Protein AF-A0A2H5W3B0-F1 (afdb_monomer)

Foldseek 3Di:
DDCQVVDPDGPPVVVCVPPVVLVVQLVAPFADCCVVVPDTPVLFADPVADDADVRGPDPPQHSQVSVCVVVVVLDDDAPFAQVCCRPVHDVLAADHSHDNAPPRGPDNAPLVSLCVQQPCDPPGRNDDVPDPDDCVDPVCSNPCVFLVPCSHHNPDNRVND

Solvent-accessible surface area (backbone atoms only — not comparable to full-atom values): 9654 Å² total; per-residue (Å²): 137,68,77,66,80,76,46,98,47,55,82,65,62,50,57,38,76,76,42,52,67,58,50,53,27,54,67,33,88,26,50,56,49,46,93,77,66,76,44,56,71,66,77,51,29,37,92,89,59,58,96,42,80,90,19,37,43,54,71,93,64,42,87,48,40,53,55,34,74,76,44,52,92,64,53,68,91,42,84,33,65,32,61,56,57,77,76,70,26,61,64,74,54,29,36,80,54,25,15,88,16,75,87,16,25,73,41,84,42,72,42,64,51,50,46,75,50,40,42,96,54,85,89,44,83,50,37,64,87,84,57,96,65,60,65,89,41,78,89,48,36,58,52,62,79,65,27,72,26,59,69,31,23,80,84,47,59,61,28,46,96

Mean predicted aligned error: 6.57 Å

pLDDT: mean 85.65, std 12.31, range [42.22, 97.88]

Sequence (161 aa):
MVIEDLLVKRMPELCYQCHGEIRQDFAKPFRHRVHEGGMSCTTCHDAHGGFNVAQTREVLGGTDAICVKCHTDKQGPFVFEHVPVKLEGCATCHVPHGSNNPRLLTRPSVHLLCLECHTDTPGILGTEPPAFHDIRQPRFQNCTTCHVRIHGSNVNRFFFQ

Nearest PDB structures (foldseek):
  6r2q-assembly1_A  TM=8.144E-01  e=1.693E-10  Shewanella baltica

Secondary structure (DSSP, 8-state):
--GGGGSSS-TTHHHHTT-HHHHHHTTSSEE-STTTTS--HHHHB-TT--SSGGGBS-GGG-TTHHHHTT-GGG-S--SB--HHHHHT-GGGTB-SSEESSGGGBSSSSHHHHHTTT--SSTTSTT--TTPSS-TTSGGGS-GGGT-TTTT-BSS-GGGT-

Radius of gyration: 18.66 Å; Cα contacts (8 Å, |Δi|>4): 198; chains: 1; bounding box: 33×34×56 Å

Structure (mmCIF, N/CA/C/O backbone):
data_AF-A0A2H5W3B0-F1
#
_entry.id   AF-A0A2H5W3B0-F1
#
loop_
_atom_site.group_PDB
_atom_site.id
_atom_site.type_symbol
_atom_site.label_atom_id
_atom_site.label_alt_id
_atom_site.label_comp_id
_atom_site.label_asym_id
_atom_site.label_entity_id
_atom_site.label_seq_id
_atom_site.pdbx_PDB_ins_code
_atom_site.Cartn_x
_atom_site.Cartn_y
_atom_site.Cartn_z
_atom_site.occupancy
_atom_site.B_iso_or_equiv
_atom_site.auth_seq_id
_atom_site.auth_comp_id
_atom_site.auth_asym_id
_atom_site.auth_atom_id
_atom_site.pdbx_PDB_model_num
ATOM 1 N N . MET A 1 1 ? -7.479 -21.906 25.446 1.00 42.22 1 MET A N 1
ATOM 2 C CA . MET A 1 1 ? -7.776 -20.686 26.220 1.00 42.22 1 MET A CA 1
ATOM 3 C C . MET A 1 1 ? -7.529 -19.519 25.284 1.00 42.22 1 MET A C 1
ATOM 5 O O . MET A 1 1 ? -6.376 -19.241 24.980 1.00 42.22 1 MET A O 1
ATOM 9 N N . VAL A 1 2 ? -8.588 -18.986 24.679 1.00 50.22 2 VAL A N 1
ATOM 10 C CA . VAL A 1 2 ? -8.471 -17.960 23.635 1.00 50.22 2 VAL A CA 1
ATOM 11 C C . VAL A 1 2 ? -8.391 -16.610 24.344 1.00 50.22 2 VAL A C 1
ATOM 13 O O . VAL A 1 2 ? -9.203 -16.319 25.212 1.00 50.22 2 VAL A O 1
ATOM 16 N N . ILE A 1 3 ? -7.379 -15.807 24.023 1.00 57.47 3 ILE A N 1
ATOM 17 C CA . ILE A 1 3 ? -7.065 -14.524 24.687 1.00 57.47 3 ILE A CA 1
ATOM 18 C C . ILE A 1 3 ? -8.236 -13.514 24.571 1.00 57.47 3 ILE A C 1
ATOM 20 O O . ILE A 1 3 ? -8.322 -12.552 25.329 1.00 57.47 3 ILE A O 1
ATOM 24 N N . GLU A 1 4 ? -9.182 -13.780 23.669 1.00 57.41 4 GLU A N 1
ATOM 25 C CA . GLU A 1 4 ? -10.408 -13.015 23.417 1.00 57.41 4 GLU A CA 1
ATOM 26 C C . GLU A 1 4 ? -11.339 -12.889 24.635 1.00 57.41 4 GLU A C 1
ATOM 28 O O . GLU A 1 4 ? -12.074 -11.907 24.721 1.00 57.41 4 GLU A O 1
ATOM 33 N N . ASP A 1 5 ? -11.284 -13.824 25.590 1.00 64.94 5 ASP A N 1
ATOM 34 C CA . ASP A 1 5 ? -12.153 -13.816 26.780 1.00 64.94 5 ASP A CA 1
ATOM 35 C C . ASP A 1 5 ? -11.631 -12.916 27.921 1.00 64.94 5 ASP A C 1
ATOM 37 O O . ASP A 1 5 ? -12.316 -12.726 28.925 1.00 64.94 5 ASP A O 1
ATOM 41 N N . LEU A 1 6 ? -10.429 -12.342 27.779 1.00 80.75 6 LEU A N 1
ATOM 42 C CA . LEU A 1 6 ? -9.831 -11.418 28.757 1.00 80.75 6 LEU A CA 1
ATOM 43 C C . LEU A 1 6 ? -10.039 -9.938 28.396 1.00 80.75 6 LEU A C 1
ATOM 45 O O . LEU A 1 6 ? -9.677 -9.053 29.173 1.00 80.75 6 LEU A O 1
ATOM 49 N N . LEU A 1 7 ? -10.602 -9.650 27.221 1.00 85.19 7 LEU A N 1
ATOM 50 C CA . LEU A 1 7 ? -10.849 -8.287 26.762 1.00 85.19 7 LEU A CA 1
ATOM 51 C C . LEU A 1 7 ? -12.223 -7.789 27.229 1.00 85.19 7 LEU A C 1
ATOM 53 O O . LEU A 1 7 ? -13.221 -8.499 27.139 1.00 85.19 7 LEU A O 1
ATOM 57 N N . VAL A 1 8 ? -12.303 -6.518 27.642 1.00 88.44 8 VAL A N 1
ATOM 58 C CA . VAL A 1 8 ? -13.574 -5.877 28.050 1.00 88.44 8 VAL A CA 1
ATOM 59 C C . VAL A 1 8 ? -14.606 -5.803 26.916 1.00 88.44 8 VAL A C 1
ATOM 61 O O . VAL A 1 8 ? -15.801 -5.668 27.170 1.00 88.44 8 VAL A O 1
ATOM 64 N N . LYS A 1 9 ? -14.148 -5.884 25.662 1.00 91.62 9 LYS A N 1
ATOM 65 C CA . LYS A 1 9 ? -14.953 -6.045 24.448 1.00 91.62 9 L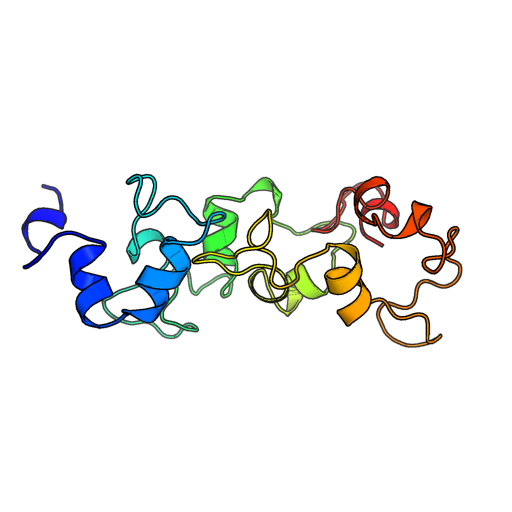YS A CA 1
ATOM 66 C C . LYS A 1 9 ? -14.180 -6.880 23.440 1.00 91.62 9 LYS A C 1
ATOM 68 O O . LYS A 1 9 ? -12.952 -6.856 23.422 1.00 91.62 9 LYS A O 1
ATOM 73 N N . ARG A 1 10 ? -14.906 -7.563 22.558 1.00 90.94 10 ARG A N 1
ATOM 74 C CA . ARG A 1 10 ? -14.300 -8.287 21.441 1.00 90.94 10 ARG A CA 1
ATOM 75 C C . ARG A 1 10 ? -13.762 -7.320 20.387 1.00 90.94 10 ARG A C 1
ATOM 77 O O . ARG A 1 10 ? -14.147 -6.151 20.325 1.00 90.94 10 ARG A O 1
ATOM 84 N N . MET A 1 11 ? -12.811 -7.809 19.603 1.00 90.12 11 MET A N 1
ATOM 85 C CA . MET A 1 11 ? -12.313 -7.103 18.432 1.00 90.12 11 MET A CA 1
ATOM 86 C C . MET A 1 11 ? -13.235 -7.373 17.235 1.00 90.12 11 MET A C 1
ATOM 88 O O . MET A 1 11 ? -13.695 -8.507 17.097 1.00 90.12 11 MET A O 1
ATOM 92 N N . PRO A 1 12 ? -13.436 -6.382 16.347 1.00 94.31 12 PRO A N 1
ATOM 93 C CA . PRO A 1 12 ? -12.766 -5.074 16.305 1.00 94.31 12 PRO A CA 1
ATOM 94 C C . PRO A 1 12 ? -13.421 -3.968 17.161 1.00 94.31 12 PRO A C 1
ATOM 96 O O . PRO A 1 12 ? -12.887 -2.858 17.227 1.00 94.31 12 PRO A O 1
ATOM 99 N N . GLU A 1 13 ? -14.540 -4.238 17.840 1.00 94.75 13 GLU A N 1
ATOM 100 C CA . GLU A 1 13 ? -15.343 -3.234 18.557 1.00 94.75 13 GLU A CA 1
ATOM 101 C C . GLU A 1 13 ? -14.554 -2.497 19.638 1.00 94.75 13 GLU A C 1
ATOM 103 O O . GLU A 1 13 ? -14.732 -1.289 19.787 1.00 94.75 13 GLU A O 1
ATOM 108 N N . LEU A 1 14 ? -13.677 -3.198 20.365 1.00 93.88 14 LEU A N 1
ATOM 109 C CA . LEU A 1 14 ? -12.778 -2.591 21.351 1.00 93.88 14 LEU A CA 1
ATOM 110 C C . LEU A 1 14 ? -11.894 -1.504 20.721 1.00 93.88 14 LEU A C 1
ATOM 112 O O . LEU A 1 14 ? -11.807 -0.391 21.232 1.00 93.88 14 LEU A O 1
ATOM 116 N N . CYS A 1 15 ? -11.267 -1.809 19.583 1.00 93.62 15 CYS A N 1
ATOM 117 C CA . CYS A 1 15 ? -10.349 -0.899 18.899 1.00 93.62 15 CYS A CA 1
ATOM 118 C C . CYS A 1 15 ? -11.093 0.317 18.328 1.00 93.62 15 CYS A C 1
ATOM 120 O O . CYS A 1 15 ? -10.611 1.447 18.406 1.00 93.62 15 CYS A O 1
ATOM 122 N N . TYR A 1 16 ? -12.295 0.102 17.791 1.00 96.06 16 TYR A N 1
ATOM 123 C CA . TYR A 1 16 ? -13.116 1.159 17.199 1.00 96.06 16 TYR A CA 1
ATOM 124 C C . TYR A 1 16 ? -13.683 2.165 18.199 1.00 96.06 16 TYR A C 1
ATOM 126 O O . TYR A 1 16 ? -14.189 3.200 17.770 1.00 96.06 16 TYR A O 1
ATOM 134 N N . GLN A 1 17 ? -13.590 1.912 19.508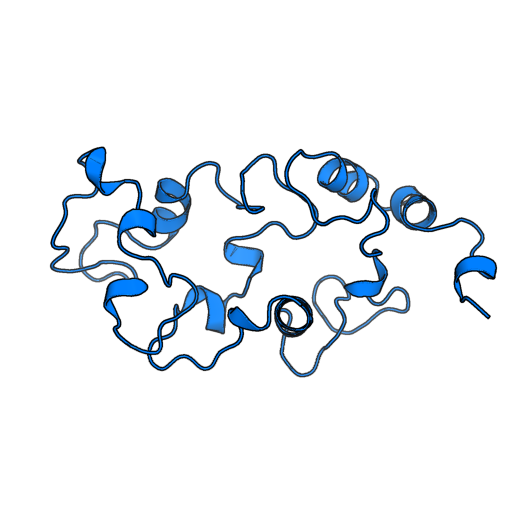 1.00 95.25 17 GLN A N 1
ATOM 135 C CA . GLN A 1 17 ? -13.969 2.916 20.507 1.00 95.25 17 GLN A CA 1
ATOM 136 C C . GLN A 1 17 ? -13.103 4.177 20.410 1.00 95.25 17 GLN A C 1
ATOM 138 O O . GLN A 1 17 ? -13.598 5.267 20.682 1.00 95.25 17 GLN A O 1
ATOM 143 N N . CYS A 1 18 ? -11.845 4.020 19.989 1.00 95.25 18 CYS A N 1
ATOM 144 C CA . CYS A 1 18 ? -10.907 5.122 19.783 1.00 95.25 18 CYS A CA 1
ATOM 145 C C . CYS A 1 18 ? -10.569 5.309 18.294 1.00 95.25 18 CYS A C 1
ATOM 147 O O . CYS A 1 18 ? -10.513 6.433 17.807 1.00 95.25 18 CYS A O 1
ATOM 149 N N . HIS A 1 19 ? -10.397 4.220 17.537 1.00 94.69 19 HIS A N 1
ATOM 150 C CA . HIS A 1 19 ? -10.016 4.253 16.119 1.00 94.69 19 HIS A CA 1
ATOM 151 C C . HIS A 1 19 ? -11.238 4.300 15.186 1.00 94.69 19 HIS A C 1
ATOM 153 O O . HIS A 1 19 ? -11.446 3.417 14.350 1.00 94.69 19 HIS A O 1
ATOM 159 N N . GLY A 1 20 ? -12.070 5.334 15.345 1.00 95.69 20 GLY A N 1
ATOM 160 C CA . GLY A 1 20 ? -13.316 5.501 14.586 1.00 95.69 20 GLY A CA 1
ATOM 161 C C . GLY A 1 20 ? -13.115 5.664 13.074 1.00 95.69 20 GLY A C 1
ATOM 162 O O . GLY A 1 20 ? -13.915 5.155 12.294 1.00 95.69 20 GLY A O 1
ATOM 163 N N . GLU A 1 21 ? -12.026 6.299 12.645 1.00 95.38 21 GLU A N 1
ATOM 164 C CA . GLU A 1 21 ? -11.680 6.446 11.221 1.00 95.38 21 GLU A CA 1
ATOM 165 C C . GLU A 1 21 ? -11.365 5.090 10.575 1.00 95.38 21 GLU A C 1
ATOM 167 O O . GLU A 1 21 ? -11.856 4.771 9.495 1.00 95.38 21 GLU A O 1
ATOM 172 N N . ILE A 1 22 ? -10.649 4.219 11.293 1.00 96.31 22 ILE A N 1
ATOM 173 C CA . ILE A 1 22 ? -10.324 2.870 10.814 1.00 96.31 22 ILE A CA 1
ATOM 174 C C . ILE A 1 22 ? -11.592 2.026 10.655 1.00 96.31 22 ILE A C 1
ATOM 176 O O . ILE A 1 22 ? -11.704 1.234 9.719 1.00 96.31 22 ILE A O 1
ATOM 180 N N . ARG A 1 23 ? -12.603 2.232 11.511 1.00 96.44 23 ARG A N 1
ATOM 181 C CA . ARG A 1 23 ? -13.928 1.621 11.322 1.00 96.44 23 ARG A CA 1
ATOM 182 C C . ARG A 1 23 ? -14.543 2.003 9.976 1.00 96.44 23 ARG A C 1
ATOM 184 O O . ARG A 1 23 ? -15.166 1.154 9.343 1.00 96.44 23 ARG A O 1
ATOM 191 N N . GLN A 1 24 ? -14.385 3.256 9.551 1.00 96.38 24 GLN A N 1
ATOM 192 C CA . GLN A 1 24 ? -14.883 3.727 8.259 1.00 96.38 24 GLN A CA 1
ATOM 193 C C . GLN A 1 24 ? -14.078 3.138 7.098 1.00 96.38 24 GLN A C 1
ATOM 195 O O . GLN A 1 24 ? -14.671 2.754 6.093 1.00 96.38 24 GLN A O 1
ATOM 200 N N . ASP A 1 25 ? -12.760 2.985 7.241 1.00 96.88 25 ASP A N 1
ATOM 201 C CA . ASP A 1 25 ? -11.936 2.315 6.230 1.00 96.88 25 ASP A CA 1
ATOM 202 C C . ASP A 1 25 ? -12.377 0.869 6.003 1.00 96.88 25 ASP A C 1
ATOM 204 O O . ASP A 1 25 ? -12.608 0.468 4.864 1.00 96.88 25 ASP A O 1
ATOM 208 N N . PHE A 1 26 ? -12.606 0.107 7.074 1.00 97.00 26 PHE A N 1
ATOM 209 C CA . PHE A 1 26 ? -13.152 -1.247 6.967 1.00 97.00 26 PHE A CA 1
ATOM 210 C C . PHE A 1 26 ? -14.638 -1.283 6.565 1.00 97.00 26 PHE A C 1
ATOM 212 O O . PHE A 1 26 ? -15.172 -2.357 6.329 1.00 97.00 26 PHE A O 1
ATOM 219 N N . ALA A 1 27 ? -15.332 -0.152 6.437 1.00 95.88 27 ALA A N 1
ATOM 220 C CA . ALA A 1 27 ? -16.662 -0.121 5.823 1.00 95.88 27 ALA A CA 1
ATOM 221 C C . ALA A 1 27 ? -16.601 0.003 4.285 1.00 95.88 27 ALA A C 1
ATOM 223 O O . ALA A 1 27 ? -17.609 -0.214 3.610 1.00 95.88 27 ALA A O 1
ATOM 224 N N . LYS A 1 28 ? -15.431 0.325 3.713 1.00 97.19 28 LYS A N 1
ATOM 225 C CA . LYS A 1 28 ? -15.229 0.478 2.263 1.00 97.19 28 LYS A CA 1
ATOM 226 C C . LYS A 1 28 ? -15.325 -0.870 1.529 1.00 97.19 28 LYS A C 1
ATOM 228 O O . LYS A 1 28 ? -15.088 -1.921 2.135 1.00 97.19 28 LYS A O 1
ATOM 233 N N . PRO A 1 29 ? -15.668 -0.872 0.224 1.00 96.62 29 PRO A N 1
ATOM 234 C CA . PRO A 1 29 ? -15.929 -2.100 -0.533 1.00 96.62 29 PRO A CA 1
ATOM 235 C C . PRO A 1 29 ? -14.706 -3.010 -0.685 1.00 96.62 29 PRO A C 1
ATOM 237 O O . PRO A 1 29 ? -14.857 -4.230 -0.695 1.00 96.62 29 PRO A O 1
ATOM 240 N N . PHE A 1 30 ? -13.500 -2.445 -0.782 1.00 97.75 30 PHE A N 1
ATOM 241 C CA . PHE A 1 30 ? -12.261 -3.214 -0.825 1.00 97.75 30 PHE A CA 1
ATOM 242 C C . PHE A 1 30 ? -11.539 -3.030 0.500 1.00 97.75 30 PHE A C 1
ATOM 244 O O . PHE A 1 30 ? -11.162 -1.917 0.849 1.00 97.75 30 PHE A O 1
ATOM 251 N N . ARG A 1 31 ? -11.363 -4.118 1.244 1.00 97.25 31 ARG A N 1
ATOM 252 C CA . ARG A 1 31 ? -10.763 -4.132 2.583 1.00 97.25 31 ARG A CA 1
ATOM 253 C C . ARG A 1 31 ? -10.156 -5.494 2.874 1.00 97.25 31 ARG A C 1
ATOM 255 O O . ARG A 1 31 ? -10.553 -6.495 2.269 1.00 97.25 31 ARG A O 1
ATOM 262 N N . HIS A 1 32 ? -9.243 -5.541 3.833 1.00 96.19 32 HIS A N 1
ATOM 263 C CA . HIS A 1 32 ? -8.917 -6.807 4.474 1.00 96.19 32 HIS A CA 1
ATOM 264 C C . HIS A 1 32 ? -10.096 -7.297 5.328 1.00 96.19 32 HIS A C 1
ATOM 266 O O . HIS A 1 32 ? -10.890 -6.505 5.836 1.00 96.19 32 HIS A O 1
ATOM 272 N N . ARG A 1 33 ? -10.223 -8.620 5.468 1.00 94.38 33 ARG A N 1
ATOM 273 C CA . ARG A 1 33 ? -11.433 -9.289 5.972 1.00 94.38 33 ARG A CA 1
ATOM 274 C C . ARG A 1 33 ? -11.555 -9.285 7.504 1.00 94.38 33 ARG A C 1
ATOM 276 O O . ARG A 1 33 ? -11.653 -10.347 8.117 1.00 94.38 33 ARG A O 1
ATOM 283 N N . VAL A 1 34 ? -11.490 -8.107 8.128 1.00 95.31 34 VAL A N 1
ATOM 284 C CA . VAL A 1 34 ? -11.598 -7.959 9.592 1.00 95.31 34 VAL A CA 1
ATOM 285 C C . VAL A 1 34 ? -13.039 -8.136 10.074 1.00 95.31 34 VAL A C 1
ATOM 287 O O . VAL A 1 34 ? -13.271 -8.843 11.048 1.00 95.31 34 VAL A O 1
ATOM 290 N N . HIS A 1 35 ? -14.024 -7.550 9.385 1.00 93.56 35 HIS A N 1
ATOM 291 C CA . HIS A 1 35 ? -15.442 -7.675 9.771 1.00 93.56 35 HIS A CA 1
ATOM 292 C C . HIS A 1 35 ? -15.995 -9.081 9.543 1.00 93.56 35 HIS A C 1
ATOM 294 O O . HIS A 1 35 ? -16.926 -9.501 10.218 1.00 93.56 35 HIS A O 1
ATOM 300 N N . GLU A 1 36 ? -15.404 -9.819 8.608 1.00 94.00 36 GLU A N 1
ATOM 301 C CA . GLU A 1 36 ? -15.755 -11.200 8.292 1.00 94.00 36 GLU A CA 1
ATOM 302 C C . GLU A 1 36 ? -15.014 -12.223 9.176 1.00 94.00 36 GLU A C 1
ATOM 304 O O . GLU A 1 36 ? -15.171 -13.423 8.969 1.00 94.00 36 GLU A O 1
ATOM 309 N N . GLY A 1 37 ? -14.182 -11.776 10.127 1.00 91.75 37 GLY A N 1
ATOM 310 C CA . GLY A 1 37 ? -13.424 -12.654 11.027 1.00 91.75 37 GLY A CA 1
ATOM 311 C C . GLY A 1 37 ? -12.261 -13.405 10.367 1.00 91.75 37 GLY A C 1
ATOM 312 O O . GLY A 1 37 ? -11.712 -14.329 10.959 1.00 91.75 37 GLY A O 1
ATOM 313 N N . GLY A 1 38 ? -11.860 -13.025 9.150 1.00 91.88 38 GLY A N 1
ATOM 314 C CA . GLY A 1 38 ? -10.705 -13.616 8.464 1.00 91.88 38 GLY A CA 1
ATOM 315 C C . GLY A 1 38 ? -9.359 -13.159 9.034 1.00 91.88 38 GLY A C 1
ATOM 316 O O . GLY A 1 38 ? -8.343 -13.811 8.811 1.00 91.88 38 GLY A O 1
ATOM 317 N N . MET A 1 39 ? -9.346 -12.039 9.757 1.00 92.69 39 MET A N 1
ATOM 318 C CA . MET A 1 39 ? -8.204 -11.535 10.520 1.00 92.69 39 MET A CA 1
ATOM 319 C C . MET A 1 39 ? -8.664 -10.532 11.582 1.00 92.69 39 MET A C 1
ATOM 321 O O . MET A 1 39 ? -9.823 -10.125 11.602 1.00 92.69 39 MET A O 1
ATOM 325 N N . SER A 1 40 ? -7.749 -10.106 12.448 1.00 93.62 40 SER A N 1
ATOM 326 C CA . SER A 1 40 ? -8.014 -9.116 13.494 1.00 93.62 40 SER A CA 1
ATOM 327 C C . SER A 1 40 ? -6.986 -7.983 13.446 1.00 93.62 40 SER A C 1
ATOM 329 O O . SER A 1 40 ? -5.947 -8.099 12.797 1.00 93.62 40 SER A O 1
ATOM 331 N N . CYS A 1 41 ? -7.231 -6.887 14.167 1.00 93.62 41 CYS A N 1
ATOM 332 C CA . CYS A 1 41 ? -6.293 -5.760 14.226 1.00 93.62 41 CYS A CA 1
ATOM 333 C C . CYS A 1 41 ? -4.900 -6.197 14.719 1.00 93.62 41 CYS A C 1
ATOM 335 O O . CYS A 1 41 ? -3.885 -5.702 14.237 1.00 93.62 41 CYS A O 1
ATOM 337 N N . THR A 1 42 ? -4.841 -7.160 15.645 1.00 91.88 42 THR A N 1
ATOM 338 C CA . THR A 1 42 ? -3.598 -7.657 16.249 1.00 91.88 42 THR A CA 1
ATOM 339 C C . THR A 1 42 ? -2.865 -8.663 15.374 1.00 91.88 42 THR A C 1
ATOM 341 O O . THR A 1 42 ? -1.733 -9.024 15.690 1.00 91.88 42 THR A O 1
ATOM 344 N N . THR A 1 43 ? -3.466 -9.087 14.257 1.00 91.88 43 THR A N 1
ATOM 345 C CA . THR A 1 43 ? -2.756 -9.819 13.207 1.00 91.88 43 THR A CA 1
ATOM 346 C C . THR A 1 43 ? -1.651 -8.946 12.613 1.00 91.88 43 THR A C 1
ATOM 348 O O . THR A 1 43 ? -0.553 -9.443 12.391 1.00 91.88 43 THR A O 1
ATOM 351 N N . CYS A 1 44 ? -1.911 -7.647 12.420 1.00 91.44 44 CYS A N 1
ATOM 352 C CA . CYS A 1 44 ? -0.941 -6.704 11.862 1.00 91.44 44 CYS A CA 1
ATOM 353 C C . CYS A 1 44 ? -0.300 -5.790 12.911 1.00 91.44 44 CYS A C 1
ATOM 355 O O . CYS A 1 44 ? 0.868 -5.447 12.758 1.00 91.44 44 CYS A O 1
ATOM 357 N N . HIS A 1 45 ? -1.020 -5.411 13.969 1.00 92.25 45 HIS A N 1
ATOM 358 C CA . HIS A 1 45 ? -0.549 -4.466 14.986 1.00 92.25 45 HIS A CA 1
ATOM 359 C C . HIS A 1 45 ? -0.185 -5.143 16.312 1.00 92.25 45 HIS A C 1
ATOM 361 O O . HIS A 1 45 ? -0.745 -6.176 16.684 1.00 92.25 45 HIS A O 1
ATOM 367 N N . ASP A 1 46 ? 0.740 -4.538 17.051 1.00 90.31 46 ASP A N 1
ATOM 368 C CA . ASP A 1 46 ? 1.002 -4.857 18.447 1.00 90.31 46 ASP A CA 1
ATOM 369 C C . ASP A 1 46 ? 0.313 -3.839 19.362 1.00 90.31 46 ASP A C 1
ATOM 371 O O . ASP A 1 46 ? 0.747 -2.697 19.494 1.00 90.31 46 ASP A O 1
ATOM 375 N N . ALA A 1 47 ? -0.774 -4.263 20.008 1.00 89.31 47 ALA A N 1
ATOM 376 C CA . ALA A 1 47 ? -1.548 -3.416 20.914 1.00 89.31 47 ALA A CA 1
ATOM 377 C C . ALA A 1 47 ? -0.794 -3.053 22.208 1.00 89.31 47 ALA A C 1
ATOM 379 O O . ALA A 1 47 ? -1.208 -2.131 22.907 1.00 89.31 47 ALA A O 1
ATOM 380 N N . HIS A 1 48 ? 0.301 -3.750 22.534 1.00 89.00 48 HIS A N 1
ATOM 381 C CA . HIS A 1 48 ? 1.163 -3.401 23.667 1.00 89.00 48 HIS A CA 1
ATOM 382 C C . HIS A 1 48 ? 2.250 -2.383 23.292 1.00 89.00 48 HIS A C 1
ATOM 384 O O . HIS A 1 48 ? 3.051 -1.993 24.141 1.00 89.00 48 HIS A O 1
ATOM 390 N N . GLY A 1 49 ? 2.249 -1.921 22.039 1.00 79.88 49 GLY A N 1
ATOM 391 C CA . GLY A 1 49 ? 3.217 -0.975 21.513 1.00 79.88 49 GLY A CA 1
ATOM 392 C C . GLY A 1 49 ? 4.432 -1.650 20.879 1.00 79.88 49 GLY A C 1
ATOM 393 O O . GLY A 1 49 ? 4.742 -2.815 21.111 1.00 79.88 49 GLY A O 1
ATOM 394 N N . GLY A 1 50 ? 5.130 -0.882 20.047 1.00 75.44 50 GLY A N 1
ATOM 395 C CA . GLY A 1 50 ? 6.334 -1.302 19.341 1.00 75.44 50 GLY A CA 1
ATOM 396 C C . GLY A 1 50 ? 7.041 -0.100 18.722 1.00 75.44 50 GLY A C 1
ATOM 397 O O . GLY A 1 50 ? 6.514 1.011 18.728 1.00 75.44 50 GLY A O 1
ATOM 398 N N . PHE A 1 51 ? 8.235 -0.323 18.180 1.00 73.75 51 PHE A N 1
ATOM 399 C CA . PHE A 1 51 ? 9.077 0.742 17.616 1.00 73.75 51 PHE A CA 1
ATOM 400 C C . PHE A 1 51 ? 8.788 1.049 16.136 1.00 73.75 51 PHE A C 1
ATOM 402 O O . PHE A 1 51 ? 9.431 1.916 15.551 1.00 73.75 51 PHE A O 1
ATOM 409 N N . ASN A 1 52 ? 7.830 0.347 15.525 1.00 74.69 52 ASN A N 1
ATOM 410 C CA . ASN A 1 52 ? 7.485 0.497 14.113 1.00 74.69 52 ASN A CA 1
ATOM 411 C C . ASN A 1 52 ? 6.422 1.569 13.865 1.00 74.69 52 ASN A C 1
ATOM 413 O O . ASN A 1 52 ? 5.625 1.913 14.744 1.00 74.69 52 ASN A O 1
ATOM 417 N N . VAL A 1 53 ? 6.340 2.003 12.604 1.00 76.44 53 VAL A N 1
ATOM 418 C CA . VAL A 1 53 ? 5.256 2.853 12.105 1.00 76.44 53 VAL A CA 1
ATOM 419 C C . VAL A 1 53 ? 3.908 2.217 12.442 1.00 76.44 53 VAL A C 1
ATOM 421 O O . VAL A 1 53 ? 3.668 1.039 12.157 1.00 76.44 53 VAL A O 1
ATOM 424 N N . ALA A 1 54 ? 3.053 3.010 13.091 1.00 83.12 54 ALA A N 1
ATOM 425 C CA . ALA A 1 54 ? 1.726 2.611 13.551 1.00 83.12 54 ALA A CA 1
ATOM 426 C C . ALA A 1 54 ? 1.705 1.303 14.375 1.00 83.12 54 ALA A C 1
ATOM 428 O O . ALA A 1 54 ? 0.698 0.601 14.376 1.00 83.12 54 ALA A O 1
ATOM 429 N N . GLN A 1 55 ? 2.800 0.963 15.070 1.00 87.25 55 GLN A N 1
ATOM 430 C CA . GLN A 1 55 ? 2.906 -0.233 15.919 1.00 87.25 55 GLN A CA 1
ATOM 431 C C . GLN A 1 55 ? 2.635 -1.546 15.165 1.00 87.25 55 GLN A C 1
ATOM 433 O O . GLN A 1 55 ? 2.050 -2.481 15.705 1.00 87.25 55 GLN A O 1
ATOM 438 N N . THR A 1 56 ? 3.029 -1.628 13.897 1.00 87.44 56 THR A N 1
ATOM 439 C CA . THR A 1 56 ? 2.956 -2.879 13.130 1.00 87.44 56 THR A CA 1
ATOM 440 C C . THR A 1 56 ? 3.898 -3.947 13.705 1.00 87.44 56 THR A C 1
ATOM 442 O O . THR A 1 56 ? 4.981 -3.635 14.208 1.00 87.44 56 THR A O 1
ATOM 445 N N . ARG A 1 57 ? 3.490 -5.221 13.660 1.00 85.94 57 ARG A N 1
ATOM 446 C CA . ARG A 1 57 ? 4.307 -6.372 14.082 1.00 85.94 57 ARG A CA 1
ATOM 447 C C . ARG A 1 57 ? 5.457 -6.623 13.097 1.00 85.94 57 ARG A C 1
ATOM 449 O O . ARG A 1 57 ? 5.471 -6.078 12.002 1.00 85.94 57 ARG A O 1
ATOM 456 N N . GLU A 1 58 ? 6.379 -7.514 13.476 1.00 75.88 58 GLU A N 1
ATOM 457 C CA . GLU A 1 58 ? 7.446 -8.053 12.602 1.00 75.88 58 GLU A CA 1
ATOM 458 C C . GLU A 1 58 ? 8.523 -7.038 12.184 1.00 75.88 58 GLU A C 1
ATOM 460 O O . GLU A 1 58 ? 8.885 -6.899 11.022 1.00 75.88 58 GLU A O 1
ATOM 465 N N . VAL A 1 59 ? 9.092 -6.379 13.198 1.00 61.91 59 VAL A N 1
ATOM 466 C CA . VAL A 1 59 ? 10.139 -5.337 13.147 1.00 61.91 59 VAL A CA 1
ATOM 467 C C . VAL A 1 59 ? 11.366 -5.693 12.297 1.00 61.91 59 VAL A C 1
ATOM 469 O O . VAL A 1 59 ? 11.924 -4.823 11.636 1.00 61.91 59 VAL A O 1
ATOM 472 N N . LEU A 1 60 ? 11.816 -6.951 12.307 1.00 60.28 60 LEU A N 1
ATOM 473 C CA . LEU A 1 60 ? 13.145 -7.307 11.791 1.00 60.28 60 LEU A CA 1
ATOM 474 C C . LEU A 1 60 ? 13.263 -7.276 10.256 1.00 60.28 60 LEU A C 1
ATOM 476 O O . LEU A 1 60 ? 14.380 -7.287 9.749 1.00 60.28 60 LEU A O 1
ATOM 480 N N . GLY A 1 61 ? 12.146 -7.220 9.523 1.00 61.03 61 GLY A N 1
ATOM 481 C CA . GLY A 1 61 ? 12.138 -7.168 8.054 1.00 61.03 61 GLY A CA 1
ATOM 482 C C . GLY A 1 61 ? 11.598 -5.863 7.461 1.00 61.03 61 GLY A C 1
ATOM 483 O O . GLY A 1 61 ? 11.313 -5.830 6.267 1.00 61.03 61 GLY A O 1
ATOM 484 N N . GLY A 1 62 ? 11.427 -4.813 8.273 1.00 71.25 62 GLY A N 1
ATOM 485 C CA . GLY A 1 62 ? 10.750 -3.578 7.864 1.00 71.25 62 GLY A CA 1
ATOM 486 C C . GLY A 1 62 ? 9.221 -3.695 7.888 1.00 71.25 62 GLY A C 1
ATOM 487 O O . GLY A 1 62 ? 8.664 -4.764 8.138 1.00 71.25 62 GLY A O 1
ATOM 488 N N . THR A 1 63 ? 8.523 -2.587 7.628 1.00 67.12 63 THR A N 1
ATOM 489 C CA . THR A 1 63 ? 7.049 -2.508 7.690 1.00 67.12 63 THR A CA 1
ATOM 490 C C . THR A 1 63 ? 6.335 -3.457 6.727 1.00 67.12 63 THR A C 1
ATOM 492 O O . THR A 1 63 ? 5.179 -3.792 6.958 1.00 67.12 63 THR A O 1
ATOM 495 N N . ASP A 1 64 ? 7.012 -3.942 5.685 1.00 83.75 64 ASP A N 1
ATOM 496 C CA . ASP A 1 64 ? 6.435 -4.860 4.699 1.00 83.75 64 ASP A CA 1
ATOM 497 C C . ASP A 1 64 ? 6.521 -6.333 5.097 1.00 83.75 64 ASP A C 1
ATOM 499 O O . ASP A 1 64 ? 5.814 -7.167 4.524 1.00 83.75 64 ASP A O 1
ATOM 503 N N . ALA A 1 65 ? 7.340 -6.673 6.100 1.00 86.75 65 ALA A N 1
ATOM 504 C CA . ALA A 1 65 ? 7.511 -8.050 6.555 1.00 86.75 65 ALA A CA 1
ATOM 505 C C . ALA A 1 65 ? 6.177 -8.682 6.970 1.00 86.75 65 ALA A C 1
ATOM 507 O O . ALA A 1 65 ? 5.913 -9.849 6.681 1.00 86.75 65 ALA A O 1
ATOM 508 N N . ILE A 1 66 ? 5.304 -7.893 7.600 1.00 89.81 66 ILE A N 1
ATOM 509 C CA . ILE A 1 66 ? 3.977 -8.347 8.013 1.00 89.81 66 ILE A CA 1
ATOM 510 C C . ILE A 1 66 ? 3.062 -8.642 6.817 1.00 89.81 66 ILE A C 1
ATOM 512 O O . ILE A 1 66 ? 2.277 -9.587 6.868 1.00 89.81 66 ILE A O 1
ATOM 516 N N . CYS A 1 67 ? 3.191 -7.887 5.723 1.00 91.81 67 CYS A N 1
ATOM 517 C CA . CYS A 1 67 ? 2.395 -8.060 4.509 1.00 91.81 67 CYS A CA 1
ATOM 518 C C . CYS A 1 67 ? 2.732 -9.396 3.831 1.00 91.81 67 CYS A C 1
ATOM 520 O O . CYS A 1 67 ? 1.842 -10.179 3.484 1.00 91.81 67 CYS A O 1
ATOM 522 N N . VAL A 1 68 ? 4.027 -9.692 3.690 1.00 91.69 68 VAL A N 1
ATOM 523 C CA . VAL A 1 68 ? 4.511 -10.896 2.996 1.00 91.69 68 VAL A CA 1
ATOM 524 C C . VAL A 1 68 ? 4.377 -12.181 3.813 1.00 91.69 68 VAL A C 1
ATOM 526 O O . VAL A 1 68 ? 4.511 -13.261 3.248 1.00 91.69 68 VAL A O 1
ATOM 529 N N . LYS A 1 69 ? 4.012 -12.109 5.103 1.00 90.62 69 LYS A N 1
ATOM 530 C CA . LYS A 1 69 ? 3.605 -13.303 5.869 1.00 90.62 69 LYS A CA 1
ATOM 531 C C . LYS A 1 69 ? 2.402 -14.016 5.261 1.00 90.62 69 LYS A C 1
ATOM 533 O O . LYS A 1 69 ? 2.295 -15.235 5.371 1.00 90.62 69 LYS A O 1
ATOM 538 N N . CYS A 1 70 ? 1.503 -13.258 4.636 1.00 93.44 70 CYS A N 1
ATOM 539 C CA . CYS A 1 70 ? 0.361 -13.801 3.907 1.00 93.44 70 CYS A CA 1
ATOM 540 C C . CYS A 1 70 ? 0.545 -13.669 2.389 1.00 93.44 70 CYS A C 1
ATOM 542 O O . CYS A 1 70 ? 0.188 -14.583 1.651 1.00 93.44 70 CYS A O 1
ATOM 544 N N . HIS A 1 71 ? 1.137 -12.570 1.916 1.00 93.88 71 HIS A N 1
ATOM 545 C CA . HIS A 1 71 ? 1.403 -12.313 0.497 1.00 93.88 71 HIS A CA 1
ATOM 546 C C . HIS A 1 71 ? 2.798 -12.793 0.078 1.00 93.88 71 HIS A C 1
ATOM 548 O O . HIS A 1 71 ? 3.614 -12.026 -0.434 1.00 93.88 71 HIS A O 1
ATOM 554 N N . THR A 1 72 ? 3.084 -14.071 0.326 1.00 92.56 72 THR A N 1
ATOM 555 C CA . THR A 1 72 ? 4.412 -14.671 0.110 1.00 92.56 72 THR A CA 1
ATOM 556 C C . THR A 1 72 ? 4.846 -14.642 -1.355 1.00 92.56 72 THR A C 1
ATOM 558 O O . THR A 1 72 ? 6.032 -14.559 -1.651 1.00 92.56 72 THR A O 1
ATOM 561 N N . ASP A 1 73 ? 3.899 -14.629 -2.294 1.00 90.31 73 ASP A N 1
ATOM 562 C CA . ASP A 1 73 ? 4.172 -14.524 -3.729 1.00 90.31 73 ASP A CA 1
ATOM 563 C C . ASP A 1 73 ? 4.696 -13.142 -4.154 1.00 90.31 73 ASP A C 1
ATOM 565 O O . ASP A 1 73 ? 5.164 -12.974 -5.283 1.00 90.31 73 ASP A O 1
ATOM 569 N N . LYS A 1 74 ? 4.597 -12.145 -3.267 1.00 91.56 74 LYS A N 1
ATOM 570 C CA . LYS A 1 74 ? 5.144 -10.793 -3.448 1.00 91.56 74 LYS A CA 1
ATOM 571 C C . LYS A 1 74 ? 6.481 -10.606 -2.742 1.00 91.56 74 LYS A C 1
ATOM 573 O O . LYS A 1 74 ? 7.076 -9.53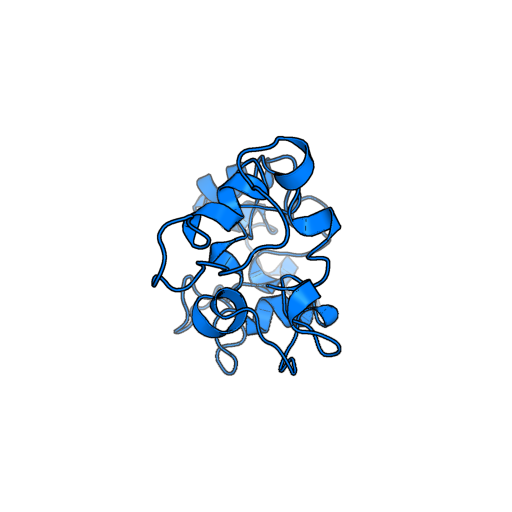9 -2.850 1.00 91.56 74 LYS A O 1
ATOM 578 N N . GLN A 1 75 ? 6.950 -11.626 -2.028 1.00 88.50 75 GLN A N 1
ATOM 579 C CA . GLN A 1 75 ? 8.214 -11.571 -1.323 1.00 88.50 75 GLN A CA 1
ATOM 580 C C . GLN A 1 75 ? 9.376 -11.687 -2.314 1.00 88.50 75 GLN A C 1
ATOM 582 O O . GLN A 1 75 ? 9.487 -12.665 -3.053 1.00 88.50 75 GLN A O 1
ATOM 587 N N . GLY A 1 76 ? 10.241 -10.674 -2.314 1.00 85.75 76 GLY A N 1
ATOM 588 C CA . GLY A 1 76 ? 11.525 -10.722 -3.004 1.00 85.75 76 GLY A CA 1
ATOM 589 C C . GLY A 1 76 ? 12.577 -11.567 -2.259 1.00 85.75 76 GLY A C 1
ATOM 590 O O . GLY A 1 76 ? 12.263 -12.241 -1.276 1.00 85.75 76 GLY A O 1
ATOM 591 N N . PRO A 1 77 ? 13.850 -11.507 -2.682 1.00 88.94 77 PRO A N 1
ATOM 592 C CA . PRO A 1 77 ? 14.354 -10.665 -3.764 1.00 88.94 77 PRO A CA 1
ATOM 593 C C . PRO A 1 77 ? 13.909 -11.177 -5.136 1.00 88.94 77 PRO A C 1
ATOM 595 O O . PRO A 1 77 ? 13.894 -12.381 -5.395 1.00 88.94 77 PRO A O 1
ATOM 598 N N . PHE A 1 78 ? 13.570 -10.245 -6.023 1.00 90.00 78 PHE A N 1
ATOM 599 C CA . PHE A 1 78 ? 13.390 -10.546 -7.440 1.00 90.00 78 PHE A CA 1
ATOM 600 C C . PHE A 1 78 ? 14.688 -10.242 -8.199 1.00 90.00 78 PHE A C 1
ATOM 602 O O . PHE A 1 78 ? 15.452 -9.374 -7.789 1.00 90.00 78 PHE A O 1
ATOM 609 N N . VAL A 1 79 ? 14.945 -10.919 -9.322 1.00 92.06 79 VAL A N 1
ATOM 610 C CA . VAL A 1 79 ? 16.077 -10.580 -10.213 1.00 92.06 79 VAL A CA 1
ATOM 611 C C . VAL A 1 79 ? 15.936 -9.147 -10.725 1.00 92.06 79 VAL A C 1
ATOM 613 O O . VAL A 1 79 ? 16.915 -8.410 -10.816 1.00 92.06 79 VAL A O 1
ATOM 616 N N . PHE A 1 80 ? 14.703 -8.750 -11.033 1.00 90.19 80 PHE A N 1
ATOM 617 C CA . PHE A 1 80 ? 14.346 -7.392 -11.388 1.00 90.19 80 PHE A CA 1
ATOM 618 C C . PHE A 1 80 ? 13.293 -6.863 -10.413 1.00 90.19 80 PHE A C 1
ATOM 620 O O . PHE A 1 80 ? 12.148 -7.320 -10.410 1.00 90.19 80 PHE A O 1
ATOM 627 N N . GLU A 1 81 ? 13.691 -5.924 -9.562 1.00 88.50 81 GLU A N 1
ATOM 628 C CA . GLU A 1 81 ? 12.856 -5.396 -8.483 1.00 88.50 81 GLU A CA 1
ATOM 629 C C . GLU A 1 81 ? 12.152 -4.105 -8.903 1.00 88.50 81 GLU A C 1
ATOM 631 O O . GLU A 1 81 ? 12.758 -3.220 -9.509 1.00 88.50 81 GLU A O 1
ATOM 636 N N . HIS A 1 82 ? 10.883 -3.966 -8.518 1.00 89.75 82 HIS A N 1
ATOM 637 C CA . HIS A 1 82 ? 10.198 -2.683 -8.599 1.00 89.75 82 HIS A CA 1
ATOM 638 C C . HIS A 1 82 ? 10.629 -1.826 -7.403 1.00 89.75 82 HIS A C 1
ATOM 640 O O . HIS A 1 82 ? 10.287 -2.129 -6.259 1.00 89.75 82 HIS A O 1
ATOM 646 N N . VAL A 1 83 ? 11.423 -0.785 -7.661 1.00 87.06 83 VAL A N 1
ATOM 647 C CA . VAL A 1 83 ? 12.122 -0.006 -6.623 1.00 87.06 83 VAL A CA 1
ATOM 648 C C . VAL A 1 83 ? 11.193 0.499 -5.507 1.00 87.06 83 VAL A C 1
ATOM 650 O O . VAL A 1 83 ? 11.545 0.280 -4.345 1.00 87.06 83 VAL A O 1
ATOM 653 N N . PRO A 1 84 ? 9.998 1.061 -5.793 1.00 87.69 84 PRO A N 1
ATOM 654 C CA . PRO A 1 84 ? 9.076 1.480 -4.737 1.00 87.69 84 PRO A CA 1
ATOM 655 C C . PRO A 1 84 ? 8.662 0.339 -3.799 1.00 87.69 84 PRO A C 1
ATOM 657 O O . PRO A 1 84 ? 8.569 0.537 -2.595 1.00 87.69 84 PRO A O 1
ATOM 660 N N . VAL A 1 85 ? 8.498 -0.887 -4.310 1.00 88.06 85 VAL A N 1
ATOM 661 C CA . VAL A 1 85 ? 8.133 -2.053 -3.480 1.00 88.06 85 VAL A CA 1
ATOM 662 C C . VAL A 1 85 ? 9.265 -2.435 -2.530 1.00 88.06 85 VAL A C 1
ATOM 664 O O . VAL A 1 85 ? 9.002 -2.865 -1.414 1.00 88.06 85 VAL A O 1
ATOM 667 N N . LYS A 1 86 ? 10.522 -2.271 -2.954 1.00 83.94 86 LYS A N 1
ATOM 668 C CA . LYS A 1 86 ? 11.689 -2.606 -2.133 1.00 83.94 86 LYS A CA 1
ATOM 669 C C . LYS A 1 86 ? 12.014 -1.535 -1.090 1.00 83.94 86 LYS A C 1
ATOM 671 O O . LYS A 1 86 ? 12.467 -1.879 -0.003 1.00 83.94 86 LYS A O 1
ATOM 676 N N . LEU A 1 87 ? 11.893 -0.258 -1.459 1.00 83.62 87 LEU A N 1
ATOM 677 C CA . LEU A 1 87 ? 12.427 0.855 -0.665 1.00 83.62 87 LEU A CA 1
ATOM 678 C C . LEU A 1 87 ? 11.360 1.665 0.074 1.00 83.62 87 LEU A C 1
ATOM 680 O O . LEU A 1 87 ? 11.643 2.166 1.158 1.00 83.62 87 LEU A O 1
ATOM 684 N N . GLU A 1 88 ? 10.169 1.821 -0.503 1.00 86.06 88 GLU A N 1
ATOM 685 C CA . GLU A 1 88 ? 9.100 2.666 0.053 1.00 86.06 88 GLU A CA 1
ATOM 686 C C . GLU A 1 88 ? 7.993 1.837 0.716 1.00 86.06 88 GLU A C 1
ATOM 688 O O . GLU A 1 88 ? 7.392 2.256 1.705 1.00 86.06 88 GLU A O 1
ATOM 693 N N . GLY A 1 89 ? 7.778 0.630 0.196 1.00 88.69 89 GLY A N 1
ATOM 694 C CA . GLY A 1 89 ? 6.934 -0.400 0.773 1.00 88.69 89 GLY A CA 1
ATOM 695 C C . GLY A 1 89 ? 5.526 -0.482 0.195 1.00 88.69 89 GLY A C 1
ATOM 696 O O . GLY A 1 89 ? 5.118 0.245 -0.712 1.00 88.69 89 GLY A O 1
ATOM 697 N N . CYS A 1 90 ? 4.747 -1.426 0.718 1.00 92.25 90 CYS A N 1
ATOM 698 C CA . CYS A 1 90 ? 3.436 -1.795 0.183 1.00 92.25 90 CYS A CA 1
ATOM 699 C C . CYS A 1 90 ? 2.435 -0.633 0.263 1.00 92.25 90 CYS A C 1
ATOM 701 O O . CYS A 1 90 ? 1.556 -0.500 -0.592 1.00 92.25 90 CYS A O 1
ATOM 703 N N . ALA A 1 91 ? 2.564 0.197 1.302 1.00 91.75 91 ALA A N 1
ATOM 704 C CA . ALA A 1 91 ? 1.642 1.286 1.607 1.00 91.75 91 ALA A CA 1
ATOM 705 C C . ALA A 1 91 ? 1.752 2.486 0.648 1.00 91.75 91 ALA A C 1
ATOM 707 O O . ALA A 1 91 ? 0.841 3.311 0.615 1.00 91.75 91 ALA A O 1
ATOM 708 N N . THR A 1 92 ? 2.804 2.564 -0.176 1.00 92.31 92 THR A N 1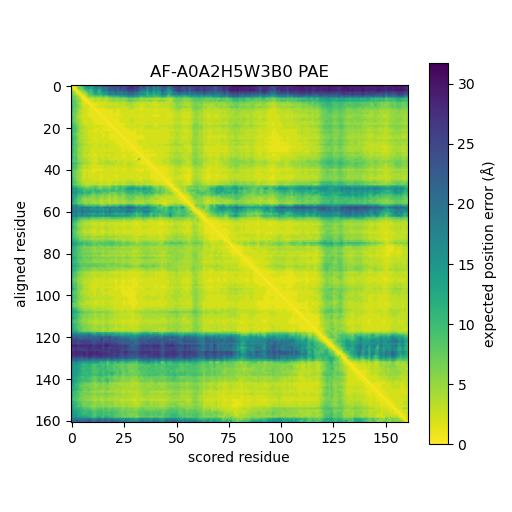
ATOM 709 C CA . THR A 1 92 ? 2.891 3.565 -1.253 1.00 92.31 92 THR A CA 1
ATOM 710 C C . THR A 1 92 ? 1.740 3.395 -2.248 1.00 92.31 92 THR A C 1
ATOM 712 O O . THR A 1 92 ? 1.104 4.361 -2.669 1.00 92.31 92 THR A O 1
ATOM 715 N N . CYS A 1 93 ? 1.412 2.142 -2.576 1.00 95.12 93 CYS A N 1
ATOM 716 C CA . CYS A 1 93 ? 0.388 1.807 -3.565 1.00 95.12 93 CYS A CA 1
ATOM 717 C C . CYS A 1 93 ? -0.928 1.335 -2.937 1.00 95.12 93 CYS A C 1
ATOM 719 O O . CYS A 1 93 ? -1.983 1.471 -3.561 1.00 95.12 93 CYS A O 1
ATOM 721 N N . HIS A 1 94 ? -0.881 0.764 -1.730 1.00 96.56 94 HIS A N 1
ATOM 722 C CA . HIS A 1 94 ? -2.021 0.122 -1.079 1.00 96.56 94 HIS A CA 1
ATOM 723 C C . HIS A 1 94 ? -2.445 0.816 0.220 1.00 96.56 94 HIS A C 1
ATOM 725 O O . HIS A 1 94 ? -1.630 1.329 0.973 1.00 96.56 94 HIS A O 1
ATOM 731 N N . VAL A 1 95 ? -3.740 0.753 0.524 1.00 96.00 95 VAL A N 1
ATOM 732 C CA . VAL A 1 95 ? -4.356 1.197 1.777 1.00 96.00 95 VAL A CA 1
ATOM 733 C C . VAL A 1 95 ? -4.756 -0.047 2.580 1.00 96.00 95 VAL A C 1
ATOM 735 O O . VAL A 1 95 ? -5.790 -0.647 2.280 1.00 96.00 95 VAL A O 1
ATOM 738 N N . PRO A 1 96 ? -3.973 -0.474 3.589 1.00 94.12 96 PRO A N 1
ATOM 739 C CA . PRO A 1 96 ? -4.157 -1.781 4.226 1.00 94.12 96 PRO A CA 1
ATOM 740 C C . PRO A 1 96 ? -5.507 -1.971 4.928 1.00 94.12 96 PRO A C 1
ATOM 742 O O . PRO A 1 96 ? -5.994 -3.093 5.006 1.00 94.12 96 PRO A O 1
ATOM 745 N N . HIS A 1 97 ? -6.144 -0.914 5.429 1.00 96.31 97 HIS A N 1
ATOM 746 C CA . HIS A 1 97 ? -7.435 -1.046 6.114 1.00 96.31 97 HIS A CA 1
ATOM 747 C C . HIS A 1 97 ? -8.606 -1.150 5.134 1.00 96.31 97 HIS A C 1
ATOM 749 O O . HIS A 1 97 ? -9.417 -2.071 5.221 1.00 96.31 97 HIS A O 1
ATOM 755 N N . GLY A 1 98 ? -8.664 -0.251 4.152 1.00 97.06 98 GLY A N 1
ATOM 756 C CA . GLY A 1 98 ? -9.688 -0.287 3.118 1.00 97.06 98 GLY A CA 1
ATOM 757 C C . GLY A 1 98 ? -9.634 0.894 2.158 1.00 97.06 98 GLY A C 1
ATOM 758 O O . GLY A 1 98 ? -9.210 1.996 2.502 1.00 97.06 98 GLY A O 1
ATOM 759 N N . SER A 1 99 ? -10.105 0.668 0.936 1.00 97.88 99 SER A N 1
ATOM 760 C CA . SER A 1 99 ? -10.171 1.652 -0.139 1.00 97.88 99 SER A CA 1
ATOM 761 C C . SER A 1 99 ? -11.481 1.525 -0.914 1.00 97.88 99 SER A C 1
ATOM 763 O O . SER A 1 99 ? -12.070 0.450 -1.028 1.00 97.88 99 SER A O 1
ATOM 765 N N . ASN A 1 100 ? -11.917 2.636 -1.503 1.00 97.69 100 ASN A N 1
ATOM 766 C CA . ASN A 1 100 ? -12.968 2.614 -2.522 1.00 97.69 100 ASN A CA 1
ATOM 767 C C . ASN A 1 100 ? -12.448 2.051 -3.854 1.00 97.69 100 ASN A C 1
ATOM 769 O O . ASN A 1 100 ? -13.238 1.693 -4.725 1.00 97.69 100 ASN A O 1
ATOM 773 N N . ASN A 1 101 ? -11.125 1.946 -3.998 1.00 97.62 101 ASN A N 1
ATOM 774 C CA . ASN A 1 101 ? -10.469 1.507 -5.216 1.00 97.62 101 ASN A CA 1
ATOM 775 C C . ASN A 1 101 ? -10.170 -0.002 -5.149 1.00 97.62 101 ASN A C 1
ATOM 777 O O . ASN A 1 101 ? -9.711 -0.494 -4.107 1.00 97.62 101 ASN A O 1
ATOM 781 N N . PRO A 1 102 ? -10.372 -0.749 -6.251 1.00 95.69 102 PRO A N 1
ATOM 782 C CA . PRO A 1 102 ? -10.059 -2.173 -6.315 1.00 95.69 102 PRO A CA 1
ATOM 783 C C . PRO A 1 102 ? -8.625 -2.473 -5.885 1.00 95.69 102 PRO A C 1
ATOM 785 O O . PRO A 1 102 ? -7.723 -1.683 -6.151 1.00 95.69 102 PRO A O 1
ATOM 788 N N . ARG A 1 103 ? -8.399 -3.645 -5.276 1.00 95.44 103 ARG A N 1
ATOM 789 C CA . ARG A 1 103 ? -7.073 -4.081 -4.780 1.00 95.44 103 ARG A CA 1
ATOM 790 C C . ARG A 1 103 ? -6.465 -3.129 -3.741 1.00 95.44 103 ARG A C 1
ATOM 792 O O . ARG A 1 103 ? -5.249 -3.070 -3.611 1.00 95.44 103 ARG A O 1
ATOM 799 N N . LEU A 1 104 ? -7.306 -2.403 -3.003 1.00 97.62 104 LEU A N 1
ATOM 800 C CA . LEU A 1 104 ? -6.882 -1.482 -1.947 1.00 97.62 104 LEU A CA 1
ATOM 801 C C . LEU A 1 104 ? -6.030 -0.314 -2.451 1.00 97.62 104 LEU A C 1
ATOM 803 O O . LEU A 1 104 ? -5.263 0.238 -1.679 1.00 97.62 104 LEU A O 1
ATOM 807 N N . LEU A 1 105 ? -6.117 0.071 -3.724 1.00 97.44 105 LEU A N 1
ATOM 808 C CA . LEU A 1 105 ? -5.183 1.055 -4.273 1.00 97.44 105 LEU A CA 1
ATOM 809 C C . LEU A 1 105 ? -5.402 2.463 -3.694 1.00 97.44 105 LEU A C 1
ATOM 811 O O . LEU A 1 105 ? -6.535 2.874 -3.411 1.00 97.44 105 LEU A O 1
ATOM 815 N N . THR A 1 106 ? -4.319 3.228 -3.564 1.00 97.19 106 THR A N 1
ATOM 816 C CA . THR A 1 106 ? -4.328 4.645 -3.152 1.00 97.19 106 THR A CA 1
ATOM 817 C C . THR A 1 106 ? -4.903 5.568 -4.232 1.00 97.19 106 THR A C 1
ATOM 819 O O . THR A 1 106 ? -5.297 6.700 -3.940 1.00 97.19 106 THR A O 1
ATOM 822 N N . ARG A 1 107 ? -5.003 5.083 -5.477 1.00 96.81 107 ARG A N 1
ATOM 823 C CA . ARG A 1 107 ? -5.582 5.792 -6.627 1.00 96.81 107 ARG A CA 1
ATOM 824 C C . ARG A 1 107 ? -6.704 4.992 -7.298 1.00 96.81 107 ARG A C 1
ATOM 826 O O . ARG A 1 107 ? -6.687 3.761 -7.260 1.00 96.81 107 ARG A O 1
ATOM 833 N N . PRO A 1 108 ? -7.681 5.676 -7.926 1.00 95.19 108 PRO A N 1
ATOM 834 C CA . PRO A 1 108 ? -8.852 5.032 -8.526 1.00 95.19 108 PRO A CA 1
ATOM 835 C C . PRO A 1 108 ? -8.548 4.241 -9.799 1.00 95.19 108 PRO A C 1
ATOM 837 O O . PRO A 1 108 ? -9.300 3.331 -10.144 1.00 95.19 108 PRO A O 1
ATOM 840 N N . SER A 1 109 ? -7.449 4.545 -10.491 1.00 92.38 109 SER A N 1
ATOM 841 C CA . SER A 1 109 ? -7.012 3.798 -11.666 1.00 92.38 109 SER A CA 1
ATOM 842 C C . SER A 1 109 ? -5.537 3.427 -11.562 1.00 92.38 109 SER A C 1
ATOM 844 O O . SER A 1 109 ? -4.729 4.163 -10.997 1.00 92.38 109 SER A O 1
ATOM 846 N N . VAL A 1 110 ? -5.192 2.272 -12.138 1.00 90.31 110 VAL A N 1
ATOM 847 C CA . VAL A 1 110 ? -3.802 1.801 -12.243 1.00 90.31 110 VAL A CA 1
ATOM 848 C C . VAL A 1 110 ? -2.960 2.808 -13.020 1.00 90.31 110 VAL A C 1
ATOM 850 O O . VAL A 1 110 ? -1.860 3.120 -12.596 1.00 90.31 110 VAL A O 1
ATOM 853 N N . HIS A 1 111 ? -3.514 3.372 -14.098 1.00 89.88 111 HIS A N 1
ATOM 854 C CA . HIS A 1 111 ? -2.855 4.405 -14.889 1.00 89.88 111 HIS A CA 1
ATOM 855 C C . HIS A 1 111 ? -2.365 5.570 -14.024 1.00 89.88 111 HIS A C 1
ATOM 857 O O . HIS A 1 111 ? -1.183 5.889 -14.038 1.00 89.88 111 HIS A O 1
ATOM 863 N N . LEU A 1 112 ? -3.263 6.166 -13.230 1.00 91.00 112 LEU A N 1
ATOM 864 C CA . LEU A 1 112 ? -2.922 7.318 -12.398 1.00 91.00 112 LEU A CA 1
ATOM 865 C C . LEU A 1 112 ? -1.920 6.964 -11.302 1.00 91.00 112 LEU A C 1
ATOM 867 O O . LEU A 1 112 ? -1.082 7.795 -10.991 1.00 91.00 112 LEU A O 1
ATOM 871 N N . LEU A 1 113 ? -1.991 5.750 -10.746 1.00 92.56 113 LEU A N 1
ATOM 872 C CA . LEU A 1 113 ?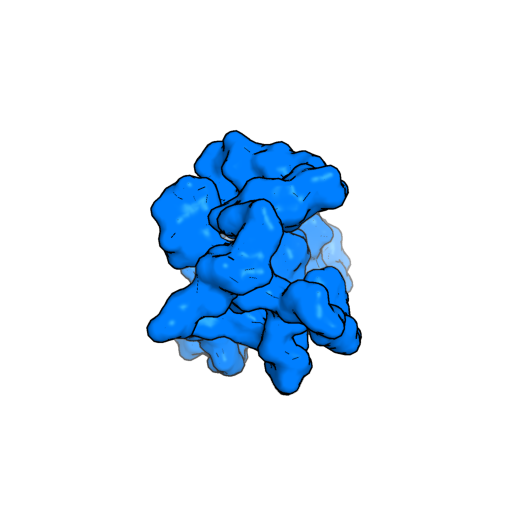 -1.009 5.277 -9.772 1.00 92.56 113 LEU A CA 1
ATOM 873 C C . LEU A 1 113 ? 0.390 5.156 -10.386 1.00 92.56 113 LEU A C 1
ATOM 875 O O . LEU A 1 113 ? 1.367 5.603 -9.802 1.00 92.56 113 LEU A O 1
ATOM 879 N N . CYS A 1 114 ? 0.493 4.553 -11.571 1.00 89.94 114 CYS A N 1
ATOM 880 C CA . CYS A 1 114 ? 1.778 4.383 -12.242 1.00 89.94 114 CYS A CA 1
ATOM 881 C C . CYS A 1 114 ? 2.385 5.739 -12.626 1.00 89.94 114 CYS A C 1
ATOM 883 O O . CYS A 1 114 ? 3.581 5.941 -12.438 1.00 89.94 114 CYS A O 1
ATOM 885 N N . LEU A 1 115 ? 1.563 6.682 -13.100 1.00 88.56 115 LEU A N 1
ATOM 886 C CA . LEU A 1 115 ? 2.010 8.021 -13.499 1.00 88.56 115 LEU A CA 1
ATOM 887 C C . LEU A 1 115 ? 2.492 8.908 -12.338 1.00 88.56 115 LEU A C 1
ATOM 889 O O . LEU A 1 115 ? 3.032 9.981 -12.599 1.00 88.56 115 LEU A O 1
ATOM 893 N N . GLU A 1 116 ? 2.337 8.489 -11.078 1.00 88.44 116 GLU A N 1
ATOM 894 C CA . GLU A 1 116 ? 2.926 9.218 -9.943 1.00 88.44 116 GLU A CA 1
ATOM 895 C C . GLU A 1 116 ? 4.455 9.197 -9.979 1.00 88.44 116 GLU A C 1
ATOM 897 O O . GLU A 1 116 ? 5.096 10.150 -9.538 1.00 88.44 116 GLU A O 1
ATOM 902 N N . CYS A 1 117 ? 5.028 8.136 -10.550 1.00 86.56 117 CYS A N 1
ATOM 903 C CA . CYS A 1 117 ? 6.468 7.998 -10.752 1.00 86.56 117 CYS A CA 1
ATOM 904 C C . CYS A 1 117 ? 6.825 7.921 -12.243 1.00 86.56 117 CYS A C 1
ATOM 906 O O . CYS A 1 117 ? 7.806 8.522 -12.678 1.00 86.56 117 CYS A O 1
ATOM 908 N N . HIS A 1 118 ? 6.023 7.218 -13.049 1.00 84.69 118 HIS A N 1
ATOM 909 C CA . HIS A 1 118 ? 6.310 6.999 -14.462 1.00 84.69 118 HIS A CA 1
ATOM 910 C C . HIS A 1 118 ? 5.827 8.152 -15.340 1.00 84.69 118 HIS A C 1
ATOM 912 O O . HIS A 1 118 ? 4.727 8.121 -15.886 1.00 84.69 118 HIS A O 1
ATOM 918 N N . THR A 1 119 ? 6.648 9.194 -15.467 1.00 77.06 119 THR A N 1
ATOM 919 C CA . THR A 1 119 ? 6.303 10.395 -16.243 1.00 77.06 119 THR A CA 1
ATOM 920 C C . THR A 1 119 ? 6.889 10.372 -17.658 1.00 77.06 119 THR A C 1
ATOM 922 O O . THR A 1 119 ? 7.832 9.645 -17.952 1.00 77.06 119 THR A O 1
ATOM 925 N N . ASP A 1 120 ? 6.357 11.221 -18.541 1.00 67.75 120 ASP A N 1
ATOM 926 C CA . ASP A 1 120 ? 6.840 11.404 -19.922 1.00 67.75 120 ASP A CA 1
ATOM 927 C C . ASP A 1 120 ? 8.050 12.367 -20.010 1.00 67.75 120 ASP A C 1
ATOM 929 O O . ASP A 1 120 ? 8.368 12.881 -21.076 1.00 67.75 120 ASP A O 1
ATOM 933 N N . THR A 1 121 ? 8.709 12.679 -18.882 1.00 61.59 121 THR A N 1
ATOM 934 C CA . THR A 1 121 ? 9.792 13.684 -18.807 1.00 61.59 121 THR A CA 1
ATOM 935 C C . THR A 1 121 ? 11.173 13.026 -18.864 1.00 61.59 121 THR A C 1
ATOM 937 O O . THR A 1 121 ? 11.655 12.592 -17.821 1.00 61.59 121 THR A O 1
ATOM 940 N N . PRO A 1 122 ? 11.872 12.967 -20.010 1.00 58.94 122 PRO A N 1
ATOM 941 C CA . PRO A 1 122 ? 13.099 12.177 -20.138 1.00 58.94 122 PRO A CA 1
ATOM 942 C C . PRO A 1 122 ? 14.138 12.491 -19.046 1.00 58.94 122 PRO A C 1
ATOM 944 O O . PRO A 1 122 ? 14.481 13.653 -18.836 1.00 58.94 122 PRO A O 1
ATOM 947 N N . GLY A 1 123 ? 14.664 11.458 -18.374 1.00 55.09 123 GLY A N 1
ATOM 948 C CA . GLY A 1 123 ? 15.752 11.594 -17.393 1.00 55.09 123 GLY A CA 1
ATOM 949 C C . GLY A 1 123 ? 15.337 11.571 -15.915 1.00 55.09 123 GLY A C 1
ATOM 950 O O . GLY A 1 123 ? 16.200 11.709 -15.051 1.00 55.09 123 GLY A O 1
ATOM 951 N N . ILE A 1 124 ? 14.053 11.360 -15.609 1.00 57.78 124 ILE A N 1
ATOM 952 C CA . ILE A 1 124 ? 13.550 11.094 -14.248 1.00 57.78 124 ILE A CA 1
ATOM 953 C C . ILE A 1 124 ? 13.410 9.572 -14.041 1.00 57.78 124 ILE A C 1
ATOM 955 O O . ILE A 1 124 ? 13.072 8.847 -14.981 1.00 57.78 124 ILE A O 1
ATOM 959 N N . LEU A 1 125 ? 13.672 9.063 -12.828 1.00 53.16 125 LEU A N 1
ATOM 960 C CA . LEU A 1 125 ? 13.337 7.679 -12.448 1.00 53.16 125 LEU A CA 1
ATOM 961 C C . LEU A 1 125 ? 11.840 7.428 -12.702 1.00 53.16 125 LEU A C 1
ATOM 963 O O . LEU A 1 125 ? 11.007 8.134 -12.148 1.00 53.16 125 LEU A O 1
ATOM 967 N N . GLY A 1 126 ? 11.519 6.452 -13.555 1.00 54.97 126 GLY A N 1
ATOM 968 C CA . GLY A 1 126 ? 10.158 6.192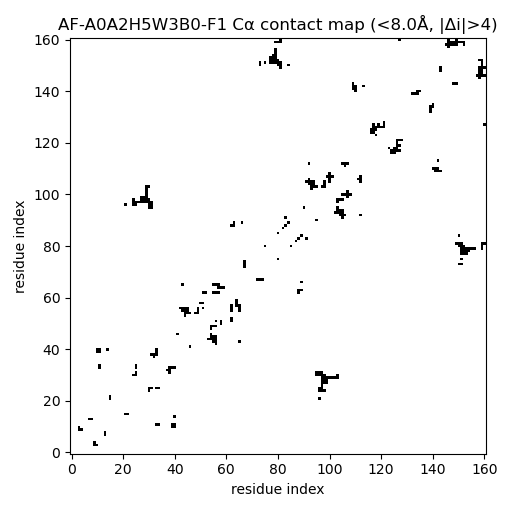 -14.048 1.00 54.97 126 GLY A CA 1
ATOM 969 C C . GLY A 1 126 ? 9.922 6.646 -15.493 1.00 54.97 126 GLY A C 1
ATOM 970 O O . GLY A 1 126 ? 8.888 6.345 -16.082 1.00 54.97 126 GLY A O 1
ATOM 971 N N . THR A 1 127 ? 10.880 7.334 -16.107 1.00 57.34 127 THR A N 1
ATOM 972 C CA . THR A 1 127 ? 10.818 7.569 -17.550 1.00 57.34 127 THR A CA 1
ATOM 973 C C . THR A 1 127 ? 11.314 6.331 -18.262 1.00 57.34 127 THR A C 1
A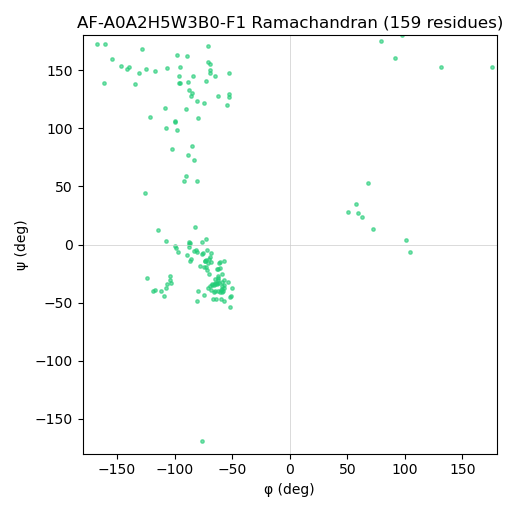TOM 975 O O . THR A 1 127 ? 12.432 5.877 -18.022 1.00 57.34 127 THR A O 1
ATOM 978 N N . GLU A 1 128 ? 10.479 5.787 -19.141 1.00 54.62 128 GLU A N 1
ATOM 979 C CA . GLU A 1 128 ? 10.799 4.610 -19.943 1.00 54.62 128 GLU A CA 1
ATOM 980 C C . GLU A 1 128 ? 11.157 5.057 -21.381 1.00 54.62 128 GLU A C 1
ATOM 982 O O . GLU A 1 128 ? 10.299 5.042 -22.266 1.00 54.62 128 GLU A O 1
ATOM 987 N N . PRO A 1 129 ? 12.393 5.510 -21.691 1.00 53.50 129 PRO A N 1
ATOM 988 C CA . PRO A 1 129 ? 12.843 5.584 -23.073 1.00 53.50 129 PRO A CA 1
ATOM 989 C C . PRO A 1 129 ? 13.482 4.258 -23.526 1.00 53.50 129 PRO A C 1
ATOM 991 O O . PRO A 1 129 ? 14.387 3.761 -22.853 1.00 53.50 129 PRO A O 1
ATOM 994 N N . PRO A 1 130 ? 13.131 3.725 -24.714 1.00 56.97 130 PRO A N 1
ATOM 995 C CA . PRO A 1 130 ? 11.944 3.995 -25.522 1.00 56.97 130 PRO A CA 1
ATOM 996 C C . PRO A 1 130 ? 10.803 3.040 -25.139 1.00 56.97 130 PRO A C 1
ATOM 998 O O . PRO A 1 130 ? 10.893 1.832 -25.369 1.00 56.97 130 PRO A O 1
ATOM 1001 N N . ALA A 1 131 ? 9.703 3.584 -24.615 1.00 64.62 131 ALA A N 1
ATOM 1002 C CA . ALA A 1 131 ? 8.458 2.845 -24.481 1.00 64.62 131 ALA A CA 1
ATOM 1003 C C . ALA A 1 131 ? 7.961 2.448 -25.878 1.00 64.62 131 ALA A C 1
ATOM 1005 O O . ALA A 1 131 ? 7.808 3.271 -26.779 1.00 64.62 131 ALA A O 1
ATOM 1006 N N . PHE A 1 132 ? 7.669 1.165 -26.061 1.00 71.81 132 PHE A N 1
ATOM 1007 C CA . PHE A 1 132 ? 7.081 0.608 -27.286 1.00 71.81 132 PHE A CA 1
ATOM 1008 C C . PHE A 1 132 ? 5.594 0.992 -27.449 1.00 71.81 132 PHE A C 1
ATOM 1010 O O . PHE A 1 132 ? 4.924 0.526 -28.373 1.00 71.81 132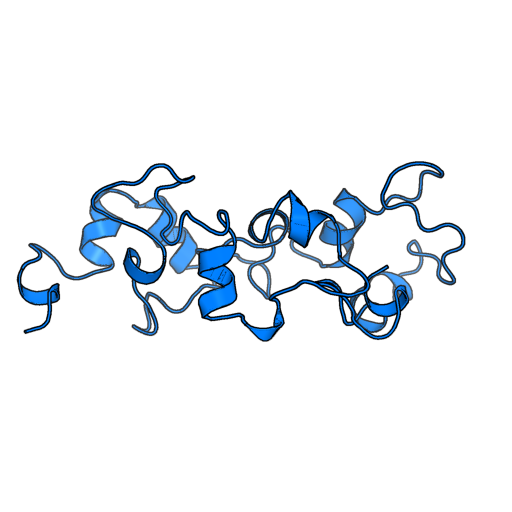 PHE A O 1
ATOM 1017 N N . HIS A 1 133 ? 5.072 1.829 -26.547 1.00 80.00 133 HIS A N 1
ATOM 1018 C CA . HIS A 1 133 ? 3.695 2.290 -26.505 1.00 80.00 133 HIS A CA 1
ATOM 1019 C C . HIS A 1 133 ? 3.577 3.767 -26.106 1.00 80.00 133 HIS A C 1
ATOM 1021 O O . HIS A 1 133 ? 4.366 4.288 -25.322 1.00 80.00 133 HIS A O 1
ATOM 1027 N N . ASP A 1 134 ? 2.524 4.421 -26.597 1.00 81.19 134 ASP A N 1
ATOM 1028 C CA . ASP A 1 134 ? 2.197 5.815 -26.284 1.00 81.19 134 ASP A CA 1
ATOM 1029 C C . ASP A 1 134 ? 1.097 5.876 -25.216 1.00 81.19 134 ASP A C 1
ATOM 1031 O O . ASP A 1 134 ? -0.077 5.646 -25.513 1.00 81.19 134 ASP A O 1
ATOM 1035 N N . ILE A 1 135 ? 1.461 6.214 -23.977 1.00 80.81 135 ILE A N 1
ATOM 1036 C CA . ILE A 1 135 ? 0.532 6.281 -22.835 1.00 80.81 135 ILE A CA 1
ATOM 1037 C C . ILE A 1 135 ? -0.599 7.310 -23.014 1.00 80.81 135 ILE A C 1
ATOM 1039 O O . ILE A 1 135 ? -1.617 7.235 -22.324 1.00 80.81 135 ILE A O 1
ATOM 1043 N N . ARG A 1 136 ? -0.471 8.247 -23.967 1.00 81.25 136 ARG A N 1
ATOM 1044 C CA . ARG A 1 136 ? -1.530 9.210 -24.309 1.00 81.25 136 ARG A CA 1
ATOM 1045 C C . ARG A 1 136 ? -2.680 8.541 -25.061 1.00 81.25 136 ARG A C 1
ATOM 1047 O O . ARG A 1 136 ? -3.784 9.079 -25.100 1.00 81.25 136 ARG A O 1
ATOM 1054 N N . GLN A 1 137 ? -2.451 7.366 -25.651 1.00 84.44 137 GLN A N 1
ATOM 1055 C CA . GLN A 1 137 ? -3.495 6.598 -26.321 1.00 84.44 137 GLN A CA 1
ATOM 1056 C C . GLN A 1 137 ? -4.249 5.728 -25.300 1.00 84.44 137 GLN A C 1
ATOM 1058 O O . GLN A 1 137 ? -3.617 4.940 -24.594 1.00 84.44 137 GLN A O 1
ATOM 1063 N N . PRO A 1 138 ? -5.597 5.754 -25.273 1.00 86.00 138 PRO A N 1
ATOM 1064 C CA . PRO A 1 138 ? -6.393 5.014 -24.286 1.00 86.00 138 PRO A CA 1
ATOM 1065 C C . PRO A 1 138 ? -6.081 3.512 -24.193 1.00 86.00 138 PRO A C 1
ATOM 1067 O O . PRO A 1 138 ? -6.126 2.930 -23.112 1.00 86.00 138 PRO A O 1
ATOM 1070 N N . ARG A 1 139 ? -5.698 2.879 -25.311 1.00 84.75 139 ARG A N 1
ATOM 1071 C CA . ARG A 1 139 ? -5.335 1.450 -25.360 1.00 84.75 139 ARG A CA 1
ATOM 1072 C C . ARG A 1 139 ? -4.110 1.080 -24.514 1.00 84.75 139 ARG A C 1
ATOM 1074 O O . ARG A 1 139 ? -3.956 -0.088 -24.178 1.00 84.75 139 ARG A O 1
ATOM 1081 N N . PHE A 1 140 ? -3.256 2.047 -24.179 1.00 84.75 140 PHE A N 1
ATOM 1082 C CA . PHE A 1 140 ? -2.018 1.838 -23.423 1.00 84.75 140 PHE A CA 1
ATOM 1083 C C . PHE A 1 140 ? -2.090 2.357 -21.983 1.00 84.75 140 PHE A C 1
ATOM 1085 O O . PHE A 1 140 ? -1.120 2.257 -21.242 1.00 84.75 140 PHE A O 1
ATOM 1092 N N . GLN A 1 141 ? -3.245 2.864 -21.548 1.00 85.69 141 GLN A N 1
ATOM 1093 C CA . GLN A 1 141 ? -3.420 3.343 -20.174 1.00 85.69 141 GLN A CA 1
ATOM 1094 C C . GLN A 1 141 ? -3.610 2.196 -19.169 1.00 85.69 141 GLN A C 1
ATOM 1096 O O . GLN A 1 141 ? -3.402 2.375 -17.972 1.00 85.69 141 GLN A O 1
ATOM 1101 N N . ASN A 1 142 ? -3.970 0.992 -19.627 1.00 88.12 142 ASN A N 1
ATOM 1102 C CA . ASN A 1 142 ? -4.058 -0.180 -18.759 1.00 88.12 142 ASN A CA 1
ATOM 1103 C C . ASN A 1 142 ? -2.709 -0.912 -18.658 1.00 88.12 142 ASN A C 1
ATOM 1105 O O . ASN A 1 142 ? -2.514 -1.966 -19.271 1.00 88.12 142 ASN A O 1
ATOM 1109 N N . CYS A 1 143 ? -1.800 -0.348 -17.859 1.00 88.56 143 CYS A N 1
ATOM 1110 C CA . CYS A 1 143 ? -0.407 -0.780 -17.706 1.00 88.56 143 CYS A CA 1
ATOM 1111 C C . CYS A 1 143 ? -0.273 -2.289 -17.424 1.00 88.56 143 CYS A C 1
ATOM 1113 O O . CYS A 1 143 ? 0.524 -2.9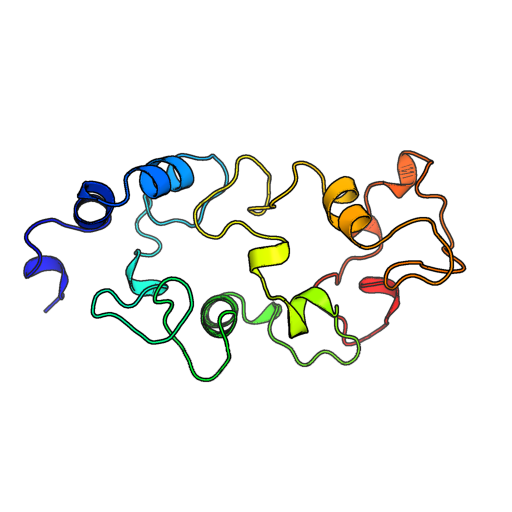90 -18.046 1.00 88.56 143 CYS A O 1
ATOM 1115 N N . THR A 1 144 ? -1.108 -2.831 -16.532 1.00 91.12 144 THR A N 1
ATOM 1116 C CA . THR A 1 144 ? -1.001 -4.227 -16.068 1.00 91.12 144 THR A CA 1
ATOM 1117 C C . THR A 1 144 ? -1.496 -5.270 -17.067 1.00 91.12 144 THR A C 1
ATOM 1119 O O . THR A 1 144 ? -1.447 -6.462 -16.775 1.00 91.12 144 THR A O 1
ATOM 1122 N N . THR A 1 145 ? -1.932 -4.854 -18.260 1.00 89.19 145 THR A N 1
ATOM 1123 C CA . THR A 1 145 ? -2.172 -5.773 -19.385 1.00 89.19 145 THR A CA 1
ATOM 1124 C C . THR A 1 145 ? -0.856 -6.346 -19.917 1.00 89.19 145 THR A C 1
ATOM 1126 O O . THR A 1 145 ? -0.806 -7.510 -20.307 1.00 89.19 145 THR A O 1
ATOM 1129 N N . CYS A 1 146 ? 0.208 -5.537 -19.904 1.00 88.12 146 CYS A N 1
ATOM 1130 C CA . CYS A 1 146 ? 1.538 -5.909 -20.390 1.00 88.12 146 CYS A CA 1
ATOM 1131 C C . CYS A 1 146 ? 2.531 -6.062 -19.228 1.00 88.12 146 CYS A C 1
ATOM 1133 O O . CYS A 1 146 ? 3.240 -7.067 -19.146 1.00 88.12 146 CYS A O 1
ATOM 1135 N N . HIS A 1 147 ? 2.520 -5.123 -18.278 1.00 90.31 147 HIS A N 1
ATOM 1136 C CA . HIS A 1 147 ? 3.361 -5.154 -17.079 1.00 90.31 147 HIS A CA 1
ATOM 1137 C C . HIS A 1 147 ? 2.703 -6.028 -16.004 1.00 90.31 147 HIS A C 1
ATOM 1139 O O . HIS A 1 147 ? 2.110 -5.557 -15.037 1.00 90.31 147 HIS A O 1
ATOM 1145 N N . VAL A 1 148 ? 2.722 -7.345 -16.207 1.00 91.44 148 VAL A N 1
ATOM 1146 C CA . VAL A 1 148 ? 1.980 -8.314 -15.374 1.00 91.44 148 VAL A CA 1
ATOM 1147 C C . VAL A 1 148 ? 2.689 -8.692 -14.060 1.00 91.44 148 VAL A C 1
ATOM 1149 O O . VAL A 1 148 ? 2.138 -9.421 -13.235 1.00 91.44 148 VAL A O 1
ATOM 1152 N N . ARG A 1 149 ? 3.916 -8.210 -13.840 1.00 92.62 149 ARG A N 1
ATOM 1153 C CA . ARG A 1 149 ? 4.786 -8.491 -12.684 1.00 92.62 149 ARG A CA 1
ATOM 1154 C C . ARG A 1 149 ? 5.259 -7.204 -11.987 1.00 92.62 149 ARG A C 1
ATOM 1156 O O . ARG A 1 149 ? 6.405 -7.120 -11.572 1.00 92.62 149 ARG A O 1
ATOM 1163 N N . ILE A 1 150 ? 4.362 -6.237 -11.775 1.00 92.12 150 ILE A N 1
ATOM 1164 C CA . ILE A 1 150 ? 4.652 -4.928 -11.135 1.00 92.12 150 ILE A CA 1
ATOM 1165 C C . ILE A 1 150 ? 5.256 -4.973 -9.718 1.00 92.12 150 ILE A C 1
ATOM 1167 O O . ILE A 1 150 ? 5.731 -3.959 -9.229 1.00 92.12 150 ILE A O 1
ATOM 1171 N N . HIS A 1 151 ? 5.229 -6.119 -9.031 1.00 93.12 151 HIS A N 1
ATOM 1172 C CA . HIS A 1 151 ? 5.874 -6.268 -7.716 1.00 93.12 151 HIS A CA 1
ATOM 1173 C C . HIS A 1 151 ? 7.343 -6.716 -7.824 1.00 93.12 151 HIS A C 1
ATOM 1175 O O . HIS A 1 151 ? 8.057 -6.729 -6.829 1.00 93.12 151 HIS A O 1
ATOM 1181 N N . GLY A 1 152 ? 7.786 -7.080 -9.031 1.00 91.94 152 GLY A N 1
ATOM 1182 C CA . GLY A 1 152 ? 9.096 -7.643 -9.332 1.00 91.94 152 GLY A CA 1
ATOM 1183 C C . GLY A 1 152 ? 8.998 -8.899 -10.204 1.00 91.94 152 GLY A C 1
ATOM 1184 O O . GLY A 1 152 ? 7.994 -9.620 -10.210 1.00 91.94 152 GLY A O 1
ATOM 1185 N N . SER A 1 153 ? 10.048 -9.153 -10.981 1.00 91.69 153 SER A N 1
ATOM 1186 C CA . SER A 1 153 ? 10.113 -10.210 -11.991 1.00 91.69 153 SER A CA 1
ATOM 1187 C C . SER A 1 153 ? 11.426 -10.983 -11.895 1.00 91.69 153 SER A C 1
ATOM 1189 O O . SER A 1 153 ? 12.495 -10.398 -11.766 1.00 91.69 153 SER A O 1
ATOM 1191 N N . ASN A 1 154 ? 11.355 -12.310 -12.021 1.00 92.06 154 ASN A N 1
ATOM 1192 C CA . ASN A 1 154 ? 12.534 -13.187 -12.082 1.00 92.06 154 ASN A CA 1
ATOM 1193 C C . ASN A 1 154 ? 12.911 -13.605 -13.507 1.00 92.06 154 ASN A C 1
ATOM 1195 O O . ASN A 1 154 ? 13.862 -14.356 -13.694 1.00 92.06 154 ASN A O 1
ATOM 1199 N N . VAL A 1 155 ? 12.147 -13.163 -14.509 1.00 91.38 155 VAL A N 1
ATOM 1200 C CA . VAL A 1 155 ? 12.268 -13.672 -15.885 1.00 91.38 155 VAL A CA 1
ATOM 1201 C C . VAL A 1 155 ? 12.646 -12.587 -16.883 1.00 91.38 155 VAL A C 1
ATOM 1203 O O . VAL A 1 155 ? 13.449 -12.824 -17.777 1.00 91.38 155 VAL A O 1
ATOM 1206 N N . ASN A 1 156 ? 12.077 -11.389 -16.747 1.00 87.88 156 ASN A N 1
ATOM 1207 C CA . ASN A 1 156 ? 12.336 -10.275 -17.653 1.00 87.88 156 ASN A CA 1
ATOM 1208 C C . ASN A 1 156 ? 11.934 -8.949 -17.002 1.00 87.88 156 ASN A C 1
ATOM 1210 O O . ASN A 1 156 ? 10.866 -8.871 -16.385 1.00 87.88 156 ASN A O 1
ATOM 1214 N N . ARG A 1 157 ? 12.755 -7.913 -17.193 1.00 84.00 157 ARG A N 1
ATOM 1215 C CA . ARG A 1 157 ? 12.481 -6.560 -16.705 1.00 84.00 157 ARG A CA 1
ATOM 1216 C C . ARG A 1 157 ? 11.203 -5.937 -17.281 1.00 84.00 157 ARG A C 1
ATOM 1218 O O . ARG A 1 157 ? 10.475 -5.274 -16.564 1.00 84.00 157 ARG A O 1
ATOM 1225 N N . PHE A 1 158 ? 10.860 -6.257 -18.523 1.00 81.50 158 PHE A N 1
ATOM 1226 C CA . PHE A 1 158 ? 9.679 -5.741 -19.221 1.00 81.50 158 PHE A CA 1
ATOM 1227 C C . PHE A 1 158 ? 8.351 -6.008 -18.499 1.00 81.50 158 PHE A C 1
ATOM 1229 O O . PHE A 1 158 ? 7.393 -5.259 -18.627 1.00 81.50 158 PHE A O 1
ATOM 1236 N N . PHE A 1 159 ? 8.243 -7.104 -17.742 1.00 82.00 159 PHE A N 1
ATOM 1237 C CA . PHE A 1 159 ? 6.982 -7.404 -17.061 1.00 82.00 159 PHE A CA 1
ATOM 1238 C C . PHE A 1 159 ? 6.733 -6.521 -15.832 1.00 82.00 159 PHE A C 1
ATOM 1240 O O . PHE A 1 159 ? 5.647 -6.616 -15.263 1.00 82.00 159 PHE A O 1
ATOM 1247 N N . PHE A 1 160 ? 7.695 -5.697 -15.410 1.00 77.62 160 PHE A N 1
ATOM 1248 C CA . PHE A 1 160 ? 7.522 -4.757 -14.298 1.00 77.62 160 PHE A CA 1
ATOM 1249 C C . PHE A 1 160 ? 7.822 -3.294 -14.675 1.00 77.62 160 PHE A C 1
ATOM 1251 O O . PHE A 1 160 ? 7.226 -2.423 -14.052 1.00 77.62 160 PHE A O 1
ATOM 1258 N N . GLN A 1 161 ? 8.719 -3.068 -15.647 1.00 71.38 161 GLN A N 1
ATOM 1259 C CA . GLN A 1 161 ? 9.040 -1.788 -16.303 1.00 71.38 161 GLN A CA 1
ATOM 1260 C C . GLN A 1 161 ? 8.011 -1.439 -17.356 1.00 71.38 161 GLN A C 1
ATOM 1262 O O . GLN A 1 161 ? 7.874 -2.306 -18.250 1.00 71.38 161 GLN A O 1
#